Protein AF-A0A818E6H2-F1 (afdb_monomer_lite)

InterPro domains:
  IPR013761 Sterile alpha motif/pointed domain superfamily [G3DSA:1.10.150.50] (25-105)
  IPR013761 Sterile alpha motif/pointed domain superfamily [SSF47769] (31-102)
  IPR050548 Polycomb group and chromatin remodeling factors [PTHR12247] (22-101)

Sequence (108 aa):
MHTNQHIPSSSLEDFRQTIHTVLQYRLKQQVLLVHPKEWTTAQVGKFIRHITNDFIAQDFVKNDIDGEGLLLLLTKDDSFYDMKIVLGPSIKILNKITNIRMLEQVYA

pLDDT: mean 74.11, std 14.11, range [41.03, 94.06]

Secondary structure (DSSP, 8-state):
--------HHHHHHHHHHHHHHHHHHHHHHH-S--GGG--HHHHHHHHHHHS-HHHHHHHHHTT--HHHHHHHTT-TTHHHHTT--HHHHHHHHHHHHHHHHHHHHH-

Organism: NCBI:txid392032

Foldseek 3Di:
DDDDDDDPPVVVVVVVVVVVVVVVVVLVVVLVPPQLLPFFLVNQLVVLCVQDNNVLSVLSSVVRPGSNNLVVCLVDPCNCVVSVNDPVSNVSSNVVNVVSVVSVVVVD

Radius of gyration: 20.31 Å; chains: 1; bounding box: 68×39×35 Å

Structure (mmCIF, N/CA/C/O backbone):
data_AF-A0A818E6H2-F1
#
_entry.id   AF-A0A818E6H2-F1
#
loop_
_atom_site.group_PDB
_atom_site.id
_atom_site.type_symbol
_atom_site.label_atom_id
_atom_site.label_alt_id
_atom_site.label_comp_id
_atom_site.label_asym_id
_atom_site.label_entity_id
_atom_site.label_seq_id
_atom_site.pdbx_PDB_ins_code
_atom_site.Cartn_x
_atom_site.Cartn_y
_atom_site.Cartn_z
_atom_site.occupancy
_atom_site.B_iso_or_equiv
_atom_site.auth_seq_id
_atom_site.auth_comp_id
_atom_site.auth_asym_id
_atom_site.auth_atom_id
_atom_site.pdbx_PDB_model_num
ATOM 1 N N . MET A 1 1 ? 53.750 -24.210 -6.141 1.00 41.03 1 MET A N 1
ATOM 2 C CA . MET A 1 1 ? 53.418 -23.265 -7.229 1.00 41.03 1 MET A CA 1
ATOM 3 C C . MET A 1 1 ? 51.903 -23.224 -7.349 1.00 41.03 1 MET A C 1
ATOM 5 O O . MET A 1 1 ? 51.331 -24.163 -7.880 1.00 41.03 1 MET A O 1
ATOM 9 N N . HIS A 1 2 ? 51.247 -22.220 -6.765 1.00 45.56 2 HIS A N 1
ATOM 10 C CA . HIS A 1 2 ? 49.794 -22.073 -6.871 1.00 45.56 2 HIS A CA 1
ATOM 11 C C . HIS A 1 2 ? 49.483 -21.239 -8.115 1.00 45.56 2 HIS A C 1
ATOM 13 O O . HIS A 1 2 ? 49.836 -20.066 -8.189 1.00 45.56 2 HIS A O 1
ATOM 19 N N . THR A 1 3 ? 48.894 -21.873 -9.124 1.00 46.41 3 THR A N 1
ATOM 20 C CA . THR A 1 3 ? 48.405 -21.222 -10.341 1.00 46.41 3 THR A CA 1
ATOM 21 C C . THR A 1 3 ? 47.218 -20.331 -9.996 1.00 46.41 3 THR A C 1
ATOM 23 O O . THR A 1 3 ? 46.144 -20.833 -9.668 1.00 46.41 3 THR A O 1
ATOM 26 N N . ASN A 1 4 ? 47.411 -19.013 -10.079 1.00 50.41 4 ASN A N 1
ATOM 27 C CA . ASN A 1 4 ? 46.317 -18.048 -10.070 1.00 50.41 4 ASN A CA 1
ATOM 28 C C . ASN A 1 4 ? 45.443 -18.302 -11.301 1.00 50.41 4 ASN A C 1
ATOM 30 O O . ASN A 1 4 ? 45.869 -18.062 -12.431 1.00 50.41 4 ASN A O 1
ATOM 34 N N . GLN A 1 5 ? 44.234 -18.817 -11.086 1.00 56.38 5 GLN A N 1
ATOM 35 C CA . GLN A 1 5 ? 43.232 -18.925 -12.138 1.00 56.38 5 GLN A CA 1
ATOM 36 C C . GLN A 1 5 ? 42.806 -17.510 -12.533 1.00 56.38 5 GLN A C 1
ATOM 38 O O . GLN A 1 5 ? 42.141 -16.804 -11.777 1.00 56.38 5 GLN A O 1
ATOM 43 N N . HIS A 1 6 ? 43.248 -17.075 -13.710 1.00 53.69 6 HIS A N 1
ATOM 44 C CA . HIS A 1 6 ? 42.846 -15.804 -14.286 1.00 53.69 6 HIS A CA 1
ATOM 45 C C . HIS A 1 6 ? 41.409 -15.953 -14.796 1.00 53.69 6 HIS A C 1
ATOM 47 O O . HIS A 1 6 ? 41.170 -16.621 -15.800 1.00 53.69 6 HIS A O 1
ATOM 53 N N . ILE A 1 7 ? 40.446 -15.392 -14.064 1.00 58.56 7 ILE A N 1
ATOM 54 C CA . ILE A 1 7 ? 39.049 -15.338 -14.504 1.00 58.56 7 ILE A CA 1
ATOM 55 C C . ILE A 1 7 ? 38.994 -14.390 -15.714 1.00 58.56 7 ILE A C 1
ATOM 57 O O . ILE A 1 7 ? 39.380 -13.227 -15.567 1.00 58.56 7 ILE A O 1
ATOM 61 N N . PRO A 1 8 ? 38.550 -14.847 -16.899 1.00 59.66 8 PRO A N 1
ATOM 62 C CA . PRO A 1 8 ? 38.462 -13.997 -18.081 1.00 59.66 8 PRO A CA 1
ATOM 63 C C . PRO A 1 8 ? 37.523 -12.816 -17.822 1.00 59.66 8 PRO A C 1
ATOM 65 O O . PRO A 1 8 ? 36.422 -13.002 -17.304 1.00 59.66 8 PRO A O 1
ATOM 68 N N . SER A 1 9 ? 37.933 -11.604 -18.198 1.00 60.19 9 SER A N 1
ATOM 69 C CA . SER A 1 9 ? 37.144 -10.375 -18.005 1.00 60.19 9 SER A CA 1
ATOM 70 C C . SER A 1 9 ? 35.746 -10.447 -18.633 1.00 60.19 9 SER A C 1
ATOM 72 O O . SER A 1 9 ? 34.807 -9.882 -18.078 1.00 60.19 9 SER A O 1
ATOM 74 N N . SER A 1 10 ? 35.579 -11.210 -19.719 1.00 62.94 10 SER A N 1
ATOM 75 C CA . SER A 1 10 ? 34.277 -11.486 -20.340 1.00 62.94 10 SER A CA 1
ATOM 76 C C . SER A 1 10 ? 33.305 -12.194 -19.394 1.00 62.94 10 SER A C 1
ATOM 78 O O . SER A 1 10 ? 32.145 -11.816 -19.318 1.00 62.94 10 SER A O 1
ATOM 80 N N . SER A 1 11 ? 33.785 -13.138 -18.577 1.00 73.62 11 SER A N 1
ATOM 81 C CA . SER A 1 11 ? 32.954 -13.856 -17.603 1.00 73.62 11 SER A CA 1
ATOM 82 C C . SER A 1 11 ? 32.447 -12.953 -16.474 1.00 73.62 11 SER A C 1
ATOM 84 O O . SER A 1 11 ? 31.396 -13.230 -15.896 1.00 73.62 11 SER A O 1
ATOM 86 N N . LEU A 1 12 ? 33.193 -11.899 -16.132 1.00 73.62 12 LEU A N 1
ATOM 87 C CA . LEU A 1 12 ? 32.784 -10.912 -15.130 1.00 73.62 12 LEU A CA 1
ATOM 88 C C . LEU A 1 12 ? 31.761 -9.926 -15.699 1.00 73.62 12 LEU A C 1
ATOM 90 O O . LEU A 1 12 ? 30.800 -9.591 -15.007 1.00 73.62 12 LEU A O 1
ATOM 94 N N . GLU A 1 13 ? 31.932 -9.497 -16.948 1.00 80.88 13 GLU A N 1
ATOM 95 C CA . GLU A 1 13 ? 30.965 -8.632 -17.631 1.00 80.88 13 GLU A CA 1
ATOM 96 C C . GLU A 1 13 ? 29.650 -9.366 -17.931 1.00 80.88 13 GLU A C 1
ATOM 98 O O . GLU A 1 13 ? 28.579 -8.828 -17.660 1.00 80.88 13 GLU A O 1
ATOM 103 N N . ASP A 1 14 ? 29.702 -10.635 -18.338 1.00 79.62 14 ASP A N 1
ATOM 104 C CA . ASP A 1 14 ? 28.508 -11.467 -18.535 1.00 79.62 14 ASP A CA 1
ATOM 105 C C . ASP A 1 14 ? 27.738 -11.679 -17.223 1.00 79.62 14 ASP A C 1
ATOM 107 O O . ASP A 1 14 ? 26.502 -11.616 -17.179 1.00 79.62 14 ASP A O 1
ATOM 111 N N . PHE A 1 15 ? 28.460 -11.875 -16.115 1.00 80.69 15 PHE A N 1
ATOM 112 C CA . PHE A 1 15 ? 27.857 -11.972 -14.789 1.00 80.69 15 PHE A CA 1
ATOM 113 C C . PHE A 1 15 ? 27.203 -10.649 -14.371 1.00 80.69 15 PHE A C 1
ATOM 115 O O . PHE A 1 15 ? 26.056 -10.646 -13.919 1.00 80.69 15 PHE A O 1
ATOM 122 N N . ARG A 1 16 ? 27.881 -9.512 -14.575 1.00 78.56 16 ARG A N 1
ATOM 123 C CA . ARG A 1 16 ? 27.322 -8.173 -14.319 1.00 78.56 16 ARG A CA 1
ATOM 124 C C . ARG A 1 16 ? 26.068 -7.924 -15.144 1.00 78.56 16 ARG A C 1
ATOM 126 O O . ARG A 1 16 ? 25.060 -7.492 -14.588 1.00 78.56 16 ARG A O 1
ATOM 133 N N . GLN A 1 17 ? 26.099 -8.259 -16.430 1.00 78.88 17 GLN A N 1
ATOM 134 C CA . GLN A 1 17 ? 24.967 -8.097 -17.332 1.00 78.88 17 GLN A CA 1
ATOM 135 C C . GLN A 1 17 ? 23.790 -8.992 -16.931 1.00 78.88 17 GLN A C 1
ATOM 137 O O . GLN A 1 17 ? 22.634 -8.564 -16.985 1.00 78.88 17 GLN A O 1
ATOM 142 N N . THR A 1 18 ? 24.064 -10.209 -16.464 1.00 80.25 18 THR A N 1
ATOM 143 C CA . THR A 1 18 ? 23.043 -11.130 -15.950 1.00 80.25 18 THR A CA 1
ATOM 144 C C . THR A 1 18 ? 22.409 -10.598 -14.669 1.00 80.25 18 THR A C 1
ATOM 146 O O . THR A 1 18 ? 21.183 -10.542 -14.571 1.00 80.25 18 THR A O 1
ATOM 149 N N . ILE A 1 19 ? 23.212 -10.143 -13.702 1.00 81.56 19 ILE A N 1
ATOM 150 C CA . ILE A 1 19 ? 22.707 -9.535 -12.463 1.00 81.56 19 ILE A CA 1
ATOM 151 C C . ILE A 1 19 ? 21.897 -8.280 -12.777 1.00 81.56 19 ILE A C 1
ATOM 153 O O . ILE A 1 19 ? 20.789 -8.137 -12.264 1.00 81.56 19 ILE A O 1
ATOM 157 N N . HIS A 1 20 ? 22.392 -7.419 -13.668 1.00 75.06 20 HIS A N 1
ATOM 158 C CA . HIS A 1 20 ? 21.654 -6.253 -14.133 1.00 75.06 20 HIS A CA 1
ATOM 159 C C . HIS A 1 20 ? 20.308 -6.678 -14.727 1.00 75.06 20 HIS A C 1
ATOM 161 O O . HIS A 1 20 ? 19.273 -6.215 -14.275 1.0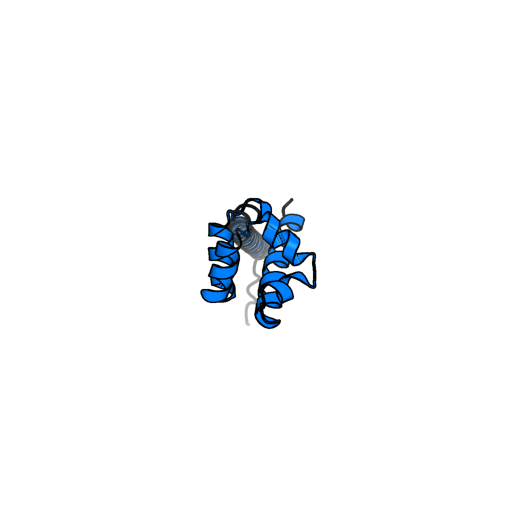0 75.06 20 HIS A O 1
ATOM 167 N N . THR A 1 21 ? 20.286 -7.644 -15.644 1.00 74.31 21 THR A N 1
ATOM 168 C CA . THR A 1 21 ? 19.054 -8.120 -16.293 1.00 74.31 21 THR A CA 1
ATOM 169 C C . THR A 1 21 ? 18.060 -8.731 -15.303 1.00 74.31 21 THR A C 1
ATOM 171 O O . THR A 1 21 ? 16.865 -8.457 -15.384 1.00 74.31 21 THR A O 1
ATOM 174 N N . VAL A 1 22 ? 18.522 -9.518 -14.328 1.00 76.12 22 VAL A N 1
ATOM 175 C CA . VAL A 1 22 ? 17.655 -10.113 -13.297 1.00 76.12 22 VAL A CA 1
ATOM 176 C C . VAL A 1 22 ? 17.103 -9.046 -12.355 1.00 76.12 22 VAL A C 1
ATOM 178 O O . VAL A 1 22 ? 15.925 -9.102 -12.001 1.00 76.12 22 VAL A O 1
ATOM 181 N N . LEU A 1 23 ? 17.917 -8.064 -11.961 1.00 71.06 23 LEU A N 1
ATOM 182 C CA . LEU A 1 23 ? 17.467 -6.934 -11.150 1.00 71.06 23 LEU A CA 1
ATOM 183 C C . LEU A 1 23 ? 16.462 -6.082 -11.924 1.00 71.06 23 LEU A C 1
ATOM 185 O O . LEU A 1 23 ? 15.391 -5.805 -11.399 1.00 71.06 23 LEU A O 1
ATOM 189 N N . GLN A 1 24 ? 16.744 -5.772 -13.187 1.00 67.19 24 GLN A N 1
ATOM 190 C CA . GLN A 1 24 ? 15.835 -5.082 -14.100 1.00 67.19 24 GLN A CA 1
ATOM 191 C C . GLN A 1 24 ? 14.511 -5.827 -14.258 1.00 67.19 24 GLN A C 1
ATOM 193 O O . GLN A 1 24 ? 13.449 -5.225 -14.167 1.00 67.19 24 GLN A O 1
ATOM 198 N N . TYR A 1 25 ? 14.547 -7.147 -14.439 1.00 67.88 25 TYR A N 1
ATOM 199 C CA . TYR A 1 25 ? 13.342 -7.962 -14.559 1.00 67.88 25 TYR A CA 1
ATOM 200 C C . TYR A 1 25 ? 12.549 -8.000 -13.252 1.00 67.88 25 TYR A C 1
ATOM 202 O O . TYR A 1 25 ? 11.338 -7.827 -13.274 1.00 67.88 25 TYR A O 1
ATOM 210 N N . ARG A 1 26 ? 13.203 -8.172 -12.098 1.00 63.81 26 ARG A N 1
ATOM 211 C CA . ARG A 1 26 ? 12.525 -8.151 -10.790 1.00 63.81 26 ARG A CA 1
ATOM 212 C C . ARG A 1 26 ? 11.938 -6.784 -10.466 1.00 63.81 26 ARG A C 1
ATOM 214 O O . ARG A 1 26 ? 10.833 -6.721 -9.941 1.00 63.81 26 ARG A O 1
ATOM 221 N N . LEU A 1 27 ? 12.653 -5.714 -10.791 1.00 57.53 27 LEU A N 1
ATOM 222 C CA . LEU A 1 27 ? 12.174 -4.348 -10.627 1.00 57.53 27 LEU A CA 1
ATOM 223 C C . LEU A 1 27 ? 11.024 -4.068 -11.588 1.00 57.53 27 LEU A C 1
ATOM 225 O O . LEU A 1 27 ? 9.993 -3.602 -11.135 1.00 57.53 27 LEU A O 1
ATOM 229 N N . LYS A 1 28 ? 11.106 -4.487 -12.856 1.00 55.09 28 LYS A N 1
ATOM 230 C CA . LYS A 1 28 ? 9.968 -4.457 -13.785 1.00 55.09 28 LYS A CA 1
ATOM 231 C C . LYS A 1 28 ? 8.789 -5.284 -13.295 1.00 55.09 28 LYS A C 1
ATOM 233 O O . LYS A 1 28 ? 7.675 -4.827 -13.429 1.00 55.09 28 LYS A O 1
ATOM 238 N N . GLN A 1 29 ? 8.985 -6.449 -12.687 1.00 57.12 29 GLN A N 1
ATOM 239 C CA . GLN A 1 29 ? 7.890 -7.229 -12.090 1.00 57.12 29 GLN A CA 1
ATOM 240 C C . GLN A 1 29 ? 7.274 -6.528 -10.865 1.00 57.12 29 GLN A C 1
ATOM 242 O O . GLN A 1 29 ? 6.090 -6.695 -10.595 1.00 57.12 29 GLN A O 1
ATOM 247 N N . GLN A 1 30 ? 8.048 -5.712 -10.143 1.00 54.44 30 GLN A N 1
ATOM 248 C CA . GLN A 1 30 ? 7.532 -4.839 -9.083 1.00 54.44 30 GLN A CA 1
ATOM 249 C C . GLN A 1 30 ? 6.882 -3.555 -9.626 1.00 54.44 30 GLN A C 1
ATOM 251 O O . GLN A 1 30 ? 5.960 -3.058 -8.997 1.00 54.44 30 GLN A O 1
ATOM 256 N N . VAL A 1 31 ? 7.320 -3.042 -10.779 1.00 46.50 31 VAL A N 1
ATOM 257 C CA . VAL A 1 31 ? 6.789 -1.845 -11.467 1.00 46.50 31 VAL A CA 1
ATOM 258 C C . VAL A 1 31 ? 5.602 -2.187 -12.386 1.00 46.50 31 VAL A C 1
ATOM 260 O O . VAL A 1 31 ? 4.771 -1.338 -12.663 1.00 46.50 31 VAL A O 1
ATOM 263 N N . LEU A 1 32 ? 5.457 -3.449 -12.807 1.00 48.03 32 LEU A N 1
ATOM 264 C CA . LEU A 1 32 ? 4.270 -3.995 -13.485 1.00 48.03 32 LEU A CA 1
ATOM 265 C C . LEU A 1 32 ? 3.095 -4.203 -12.514 1.00 48.03 32 LEU A C 1
ATOM 267 O O . LEU A 1 32 ? 2.004 -4.590 -12.934 1.00 48.03 32 LEU A O 1
ATOM 271 N N . LEU A 1 33 ? 3.282 -3.905 -11.222 1.00 57.44 33 LEU A N 1
ATOM 272 C CA . LEU A 1 33 ? 2.178 -3.432 -10.400 1.00 57.44 33 LEU A CA 1
ATOM 273 C C . LEU A 1 33 ? 1.768 -2.082 -10.984 1.00 57.44 33 LEU A C 1
ATOM 275 O O . LEU A 1 33 ? 2.454 -1.096 -10.752 1.00 57.44 33 LEU A O 1
ATOM 279 N N . VAL A 1 34 ? 0.684 -2.091 -11.765 1.00 64.25 34 VAL A N 1
ATOM 280 C CA . VAL A 1 34 ? -0.097 -0.926 -12.212 1.00 64.25 34 VAL A CA 1
ATOM 281 C C . VAL A 1 34 ? 0.185 0.285 -11.312 1.00 64.25 34 VAL A C 1
ATOM 283 O O . VAL A 1 34 ? 0.065 0.147 -10.094 1.00 64.25 34 VAL A O 1
ATOM 286 N N . HIS A 1 35 ? 0.599 1.421 -11.884 1.00 74.38 35 HIS A N 1
ATOM 287 C CA . HIS A 1 35 ? 1.016 2.614 -11.135 1.00 74.38 35 HIS A CA 1
ATOM 288 C C . HIS A 1 35 ? 0.037 2.899 -9.978 1.00 74.38 35 HIS A C 1
ATOM 290 O O . HIS A 1 35 ? -1.173 2.834 -10.212 1.00 74.38 35 HIS A O 1
ATOM 296 N N . PRO A 1 36 ? 0.487 3.241 -8.749 1.00 82.38 36 PRO A N 1
ATOM 297 C CA . PRO A 1 36 ? -0.408 3.365 -7.601 1.00 82.38 36 PRO A CA 1
ATOM 298 C C . PRO A 1 36 ? -1.617 4.263 -7.835 1.00 82.38 36 PRO A C 1
ATOM 300 O O . PRO A 1 36 ? -2.674 3.954 -7.321 1.00 82.38 36 PRO A O 1
ATOM 303 N N . LYS A 1 37 ? -1.496 5.312 -8.660 1.00 84.31 37 LYS A N 1
ATOM 304 C CA . LYS A 1 37 ? -2.612 6.183 -9.092 1.00 84.31 37 LYS A CA 1
ATOM 305 C C . LYS A 1 37 ? -3.796 5.437 -9.726 1.00 84.31 37 LYS A C 1
ATOM 307 O O . LYS A 1 37 ? -4.919 5.898 -9.617 1.00 84.31 37 LYS A O 1
ATOM 312 N N . GLU A 1 38 ? -3.555 4.311 -10.384 1.00 86.75 38 GLU A N 1
ATOM 313 C CA . GLU A 1 38 ? -4.588 3.499 -11.037 1.00 86.75 38 GLU A CA 1
ATOM 314 C C . GLU A 1 38 ? -5.123 2.386 -10.118 1.00 86.75 38 GLU A C 1
ATOM 316 O O . GLU A 1 38 ? -5.936 1.560 -10.539 1.00 86.75 38 GLU A O 1
ATOM 321 N N . TRP A 1 39 ? -4.665 2.311 -8.863 1.00 91.00 39 TRP A N 1
ATOM 322 C CA . TRP A 1 39 ? -5.183 1.326 -7.923 1.00 91.00 39 TRP A CA 1
ATOM 323 C C . TRP A 1 39 ? -6.624 1.633 -7.542 1.00 91.00 39 TRP A C 1
ATOM 325 O O . TRP A 1 39 ? -6.957 2.715 -7.075 1.00 91.00 39 TRP A O 1
ATOM 335 N N . THR A 1 40 ? -7.460 0.611 -7.638 1.00 92.81 40 THR A N 1
ATOM 336 C CA . THR A 1 40 ? -8.777 0.584 -7.005 1.00 92.81 40 THR A CA 1
ATOM 337 C C . THR A 1 40 ? -8.655 0.549 -5.481 1.00 92.81 40 THR A C 1
ATOM 339 O O . THR A 1 40 ? -7.659 0.069 -4.926 1.00 92.81 40 THR A O 1
ATOM 342 N N . THR A 1 41 ? -9.729 0.926 -4.789 1.00 94.06 41 THR A N 1
ATOM 343 C CA . THR A 1 41 ? -9.886 0.794 -3.332 1.00 94.06 41 THR A CA 1
ATOM 344 C C . THR A 1 41 ? -9.531 -0.614 -2.822 1.00 94.06 41 THR A C 1
ATOM 346 O O . THR A 1 41 ? -8.872 -0.782 -1.794 1.00 94.06 41 THR A O 1
ATOM 349 N N . ALA A 1 42 ? -9.882 -1.665 -3.574 1.00 91.75 42 ALA A N 1
ATOM 350 C CA . ALA A 1 42 ? -9.544 -3.047 -3.223 1.00 91.75 42 ALA A CA 1
ATOM 351 C C . ALA A 1 42 ? -8.032 -3.338 -3.311 1.00 91.75 42 ALA A C 1
ATOM 353 O O . ALA A 1 42 ? -7.478 -4.045 -2.461 1.00 91.75 42 ALA A O 1
ATOM 354 N N . GLN A 1 43 ? -7.352 -2.792 -4.324 1.00 90.75 43 GLN A N 1
ATOM 355 C CA . GLN A 1 43 ? -5.901 -2.919 -4.484 1.00 90.75 43 GLN A CA 1
ATOM 356 C C . GLN A 1 43 ? -5.153 -2.146 -3.393 1.00 90.75 43 GLN A C 1
ATOM 358 O O . GLN A 1 43 ? -4.226 -2.705 -2.802 1.00 90.75 43 GLN A O 1
ATOM 363 N N . VAL A 1 44 ? -5.608 -0.936 -3.048 1.00 91.38 44 VAL A N 1
ATOM 364 C CA . VAL A 1 44 ? -5.088 -0.170 -1.902 1.00 91.38 44 VAL A CA 1
ATOM 365 C C . VAL A 1 44 ? -5.260 -0.952 -0.605 1.00 91.38 44 VAL A C 1
ATOM 367 O O . VAL A 1 44 ? -4.286 -1.161 0.116 1.00 91.38 44 VAL A O 1
ATOM 370 N N . GLY A 1 45 ? -6.454 -1.478 -0.326 1.00 91.69 45 GLY A N 1
ATOM 371 C CA . GLY A 1 45 ? -6.700 -2.286 0.870 1.00 91.69 45 GLY A CA 1
ATOM 372 C C . GLY A 1 45 ? -5.768 -3.499 0.966 1.00 91.69 45 GLY A C 1
ATOM 373 O O . GLY A 1 45 ? -5.200 -3.774 2.025 1.00 91.69 45 GLY A O 1
ATOM 374 N N . LYS A 1 46 ? -5.540 -4.208 -0.147 1.00 90.75 46 LYS A N 1
ATOM 375 C CA . LYS A 1 46 ? -4.592 -5.334 -0.200 1.00 90.75 46 LYS A CA 1
ATOM 376 C C . LYS A 1 46 ? -3.151 -4.886 0.064 1.00 90.75 46 LYS A C 1
ATOM 378 O O . LYS A 1 46 ? -2.431 -5.563 0.799 1.00 90.75 46 LYS A O 1
ATOM 383 N N . PHE A 1 47 ? -2.739 -3.755 -0.504 1.00 88.94 47 PHE A N 1
ATOM 384 C CA . PHE A 1 47 ? -1.417 -3.170 -0.295 1.00 88.94 47 PHE A CA 1
ATOM 385 C C . PHE A 1 47 ? -1.193 -2.771 1.170 1.00 88.94 47 PHE A C 1
ATOM 387 O O . PHE A 1 47 ? -0.221 -3.207 1.788 1.00 88.94 47 PHE A O 1
ATOM 394 N N . ILE A 1 48 ? -2.122 -2.017 1.761 1.00 89.00 48 ILE A N 1
ATOM 395 C CA . ILE A 1 48 ? -2.041 -1.559 3.154 1.00 89.00 48 ILE A CA 1
ATOM 396 C C . ILE A 1 48 ? -2.019 -2.742 4.119 1.00 89.00 48 ILE A C 1
ATOM 398 O O . ILE A 1 48 ? -1.210 -2.760 5.051 1.00 89.00 48 ILE A O 1
ATOM 402 N N . ARG A 1 49 ? -2.834 -3.770 3.863 1.00 90.06 49 ARG A N 1
ATOM 403 C CA . ARG A 1 49 ? -2.858 -5.006 4.653 1.00 90.06 49 ARG A CA 1
ATOM 404 C C . ARG A 1 49 ? -1.502 -5.699 4.691 1.00 90.06 49 ARG A C 1
ATOM 406 O O . ARG A 1 49 ? -1.080 -6.157 5.745 1.00 90.06 49 ARG A O 1
ATOM 413 N N . HIS A 1 50 ? -0.811 -5.755 3.553 1.00 85.88 50 HIS A N 1
ATOM 414 C CA . HIS A 1 50 ? 0.498 -6.398 3.443 1.00 85.88 50 HIS A CA 1
ATOM 415 C C . HIS A 1 50 ? 1.594 -5.674 4.246 1.00 85.88 50 HIS A C 1
ATOM 417 O O . HIS A 1 50 ? 2.589 -6.284 4.627 1.00 85.88 50 HIS A O 1
ATOM 423 N N . ILE A 1 51 ? 1.425 -4.375 4.499 1.00 83.75 51 ILE A N 1
ATOM 424 C CA . ILE A 1 51 ? 2.422 -3.525 5.171 1.00 83.75 51 ILE A CA 1
ATOM 425 C C . ILE A 1 51 ? 2.089 -3.323 6.653 1.00 83.75 51 ILE A C 1
ATOM 427 O O . ILE A 1 51 ? 2.982 -3.098 7.476 1.00 83.75 51 ILE A O 1
ATOM 431 N N . THR A 1 52 ? 0.801 -3.375 6.986 1.00 86.31 52 THR A N 1
ATOM 432 C CA . THR A 1 52 ? 0.268 -3.043 8.305 1.00 86.31 52 THR A CA 1
ATOM 433 C C . THR A 1 52 ? -0.529 -4.216 8.888 1.00 86.31 52 THR A C 1
ATOM 435 O O . THR A 1 52 ? 0.071 -5.222 9.260 1.00 86.31 52 THR A O 1
ATOM 438 N N . ASN A 1 53 ? -1.850 -4.090 9.021 1.00 88.19 53 ASN A N 1
ATOM 439 C CA . ASN A 1 53 ? -2.766 -5.110 9.515 1.00 88.19 53 ASN A CA 1
ATOM 440 C C . ASN A 1 53 ? -4.160 -4.960 8.874 1.00 88.19 53 ASN A C 1
ATOM 442 O O . ASN A 1 53 ? -4.440 -3.987 8.170 1.00 88.19 53 A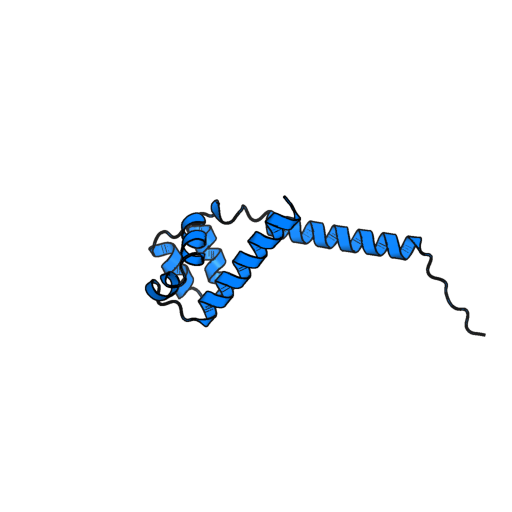SN A O 1
ATOM 446 N N . ASP A 1 54 ? -5.037 -5.932 9.133 1.00 91.06 54 ASP A N 1
ATOM 447 C CA . ASP A 1 54 ? -6.391 -5.981 8.572 1.00 91.06 54 ASP A CA 1
ATOM 448 C C . ASP A 1 54 ? -7.280 -4.806 9.001 1.00 91.06 54 ASP A C 1
ATOM 450 O O . ASP A 1 54 ? -8.097 -4.355 8.202 1.00 91.06 54 ASP A O 1
ATOM 454 N N . PHE A 1 55 ? -7.126 -4.300 10.229 1.00 88.81 55 PHE A N 1
ATOM 455 C CA . PHE A 1 55 ? -7.948 -3.202 10.744 1.00 88.81 55 PHE A CA 1
ATOM 456 C C . PHE A 1 55 ? -7.666 -1.904 9.989 1.00 88.81 55 PHE A C 1
ATOM 458 O O . PHE A 1 55 ? -8.583 -1.313 9.429 1.00 88.81 55 PHE A O 1
ATOM 465 N N . ILE A 1 56 ? -6.387 -1.535 9.873 1.00 86.88 56 ILE A N 1
ATOM 466 C CA . ILE A 1 56 ? -5.970 -0.347 9.120 1.00 86.88 56 ILE A CA 1
ATOM 467 C C . ILE A 1 56 ? -6.376 -0.502 7.651 1.00 86.88 56 ILE A C 1
ATOM 469 O O . ILE A 1 56 ? -6.943 0.412 7.067 1.00 86.88 56 ILE A O 1
ATOM 473 N N . ALA A 1 57 ? -6.167 -1.676 7.050 1.00 90.19 57 ALA A N 1
ATOM 474 C CA . ALA A 1 57 ? -6.568 -1.922 5.666 1.00 90.19 57 ALA A CA 1
ATOM 475 C C . ALA A 1 57 ? -8.077 -1.756 5.427 1.00 90.19 57 ALA A C 1
ATOM 477 O O . ALA A 1 57 ? -8.478 -1.234 4.388 1.00 90.19 57 ALA A 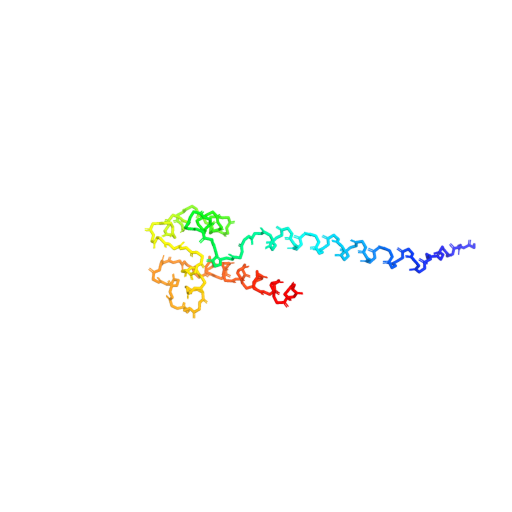O 1
ATOM 478 N N . GLN A 1 58 ? -8.916 -2.192 6.370 1.00 92.31 58 GLN A N 1
ATOM 479 C CA . GLN A 1 58 ? -10.361 -1.993 6.278 1.00 92.31 58 GLN A CA 1
ATOM 480 C C . GLN A 1 58 ? -10.747 -0.520 6.348 1.00 92.31 58 GLN A C 1
ATOM 482 O O . GLN A 1 58 ? -11.700 -0.140 5.676 1.00 92.31 58 GLN A O 1
ATOM 487 N N . ASP A 1 59 ? -10.031 0.304 7.109 1.00 90.56 59 ASP A N 1
ATOM 488 C CA . ASP A 1 59 ? -10.332 1.732 7.193 1.00 90.56 59 ASP A CA 1
ATOM 489 C C . ASP A 1 59 ? -10.071 2.438 5.857 1.00 90.56 59 ASP A C 1
ATOM 491 O O . ASP A 1 59 ? -10.894 3.245 5.434 1.00 90.56 59 ASP A O 1
ATOM 495 N N . PHE A 1 60 ? -9.017 2.069 5.122 1.00 90.12 60 PHE A N 1
ATOM 496 C CA . PHE A 1 60 ? -8.811 2.561 3.750 1.00 90.12 60 PHE A CA 1
ATOM 497 C C . PHE A 1 60 ? -9.950 2.143 2.815 1.00 90.12 60 PHE A C 1
ATOM 499 O O . PHE A 1 60 ? -10.442 2.960 2.044 1.00 90.12 60 PHE A O 1
ATOM 506 N N . VAL A 1 61 ? -10.416 0.894 2.915 1.00 92.69 61 VAL A N 1
ATOM 507 C CA . VAL A 1 61 ? -11.515 0.404 2.069 1.00 92.69 61 VAL A CA 1
ATOM 508 C C . VAL A 1 61 ? -12.845 1.078 2.414 1.00 92.69 61 VAL A C 1
ATOM 510 O O . VAL A 1 61 ? -13.594 1.449 1.518 1.00 92.69 61 VAL A O 1
ATOM 513 N N . LYS A 1 62 ? -13.149 1.257 3.704 1.00 93.12 62 LYS A N 1
ATOM 514 C CA . LYS A 1 62 ? -14.397 1.882 4.174 1.00 93.12 62 LYS A CA 1
ATOM 515 C C . LYS A 1 62 ? -14.495 3.359 3.810 1.00 93.12 62 LYS A C 1
ATOM 517 O O . LYS A 1 62 ? -15.599 3.837 3.584 1.00 93.12 62 LYS A O 1
ATOM 522 N N . ASN A 1 63 ? -13.365 4.061 3.782 1.00 90.06 63 ASN A N 1
ATOM 523 C CA . ASN A 1 63 ? -13.301 5.474 3.410 1.00 90.06 63 ASN A CA 1
ATOM 524 C C . ASN A 1 63 ? -13.118 5.682 1.896 1.00 90.06 63 ASN A C 1
ATOM 526 O O . ASN A 1 63 ? -12.830 6.798 1.481 1.00 90.06 63 ASN A O 1
ATOM 530 N N . ASP A 1 64 ? -13.266 4.620 1.096 1.00 92.38 64 ASP A N 1
ATOM 531 C CA . ASP A 1 64 ? -13.117 4.634 -0.362 1.00 92.38 64 ASP A CA 1
ATOM 532 C C . ASP A 1 64 ? -11.795 5.255 -0.840 1.00 92.38 64 ASP A C 1
ATOM 534 O O . ASP A 1 64 ? -11.737 6.042 -1.781 1.00 92.38 64 ASP A O 1
ATOM 538 N N . ILE A 1 65 ? -10.706 4.920 -0.139 1.00 91.50 65 ILE A N 1
ATOM 539 C CA . ILE A 1 65 ? -9.375 5.405 -0.487 1.00 91.50 65 ILE A CA 1
ATOM 540 C C . ILE A 1 65 ? -8.814 4.547 -1.617 1.00 91.50 65 ILE A C 1
ATOM 542 O O . ILE A 1 65 ? -8.343 3.424 -1.403 1.00 91.50 65 ILE A O 1
ATOM 546 N N . ASP A 1 66 ? -8.846 5.110 -2.816 1.00 92.38 66 ASP A N 1
ATOM 547 C CA . ASP A 1 66 ? -8.203 4.577 -4.005 1.00 92.38 66 ASP A CA 1
ATOM 548 C C . ASP A 1 66 ? -6.735 5.029 -4.116 1.00 92.38 66 ASP A C 1
ATOM 550 O O . ASP A 1 66 ? -6.137 5.614 -3.205 1.00 92.38 66 ASP A O 1
ATOM 554 N N . GLY A 1 67 ? -6.113 4.672 -5.231 1.00 89.19 67 GLY A N 1
ATOM 555 C CA . GLY A 1 67 ? -4.726 4.958 -5.533 1.00 89.19 67 GLY A CA 1
ATOM 556 C C . GLY A 1 67 ? -4.348 6.433 -5.493 1.00 89.19 67 GLY A C 1
ATOM 557 O O . GLY A 1 67 ? -3.305 6.805 -4.949 1.00 89.19 67 GLY A O 1
ATOM 558 N N . GLU A 1 68 ? -5.198 7.288 -6.054 1.00 88.38 68 GLU A N 1
ATOM 559 C CA . GLU A 1 68 ? -4.992 8.732 -6.072 1.00 88.38 68 GLU A CA 1
ATOM 560 C C . GLU A 1 68 ? -5.204 9.329 -4.676 1.00 88.38 68 GLU A C 1
ATOM 562 O O . GLU A 1 68 ? -4.360 10.096 -4.203 1.00 88.38 68 GLU A O 1
ATOM 567 N N . GLY A 1 69 ? -6.245 8.889 -3.964 1.00 87.62 69 GLY A N 1
ATOM 568 C CA . GLY A 1 69 ? -6.489 9.239 -2.567 1.00 87.62 69 GLY A CA 1
ATOM 569 C C . GLY A 1 69 ? -5.310 8.881 -1.662 1.00 87.62 69 GLY A C 1
ATOM 570 O O . GLY A 1 69 ? -4.842 9.720 -0.892 1.00 87.62 69 GLY A O 1
ATOM 571 N N . LEU A 1 70 ? -4.748 7.678 -1.806 1.00 87.06 70 LEU A N 1
ATOM 572 C CA . LEU A 1 70 ? -3.560 7.248 -1.065 1.00 87.06 70 LEU A CA 1
ATOM 573 C C . LEU A 1 70 ? -2.356 8.161 -1.338 1.00 87.06 70 LEU A C 1
ATOM 575 O O . LEU A 1 70 ? -1.654 8.557 -0.406 1.00 87.06 70 LEU A O 1
ATOM 579 N N . LEU A 1 71 ? -2.102 8.510 -2.602 1.00 83.62 71 LEU A N 1
ATOM 580 C CA . LEU A 1 71 ? -0.993 9.395 -2.967 1.00 83.62 71 LEU A CA 1
ATOM 581 C C . LEU A 1 71 ? -1.179 10.810 -2.409 1.00 83.62 71 LEU A C 1
ATOM 583 O O . LEU A 1 71 ? -0.186 11.425 -2.020 1.00 83.62 71 LEU A O 1
ATOM 587 N N . LEU A 1 72 ? -2.417 11.305 -2.340 1.00 81.38 72 LEU A N 1
ATOM 588 C CA . LEU A 1 72 ? -2.751 12.599 -1.744 1.00 81.38 72 LEU A CA 1
ATOM 589 C C . LEU A 1 72 ? -2.572 12.596 -0.222 1.00 81.38 72 LEU A C 1
ATOM 591 O O . LEU A 1 72 ? -1.994 13.545 0.311 1.00 81.38 72 LEU A O 1
ATOM 595 N N . LEU A 1 73 ? -2.984 11.529 0.472 1.00 76.81 73 LEU A N 1
ATOM 596 C CA . LEU A 1 73 ? -2.739 11.369 1.913 1.00 76.81 73 LEU A CA 1
ATOM 597 C C . LEU A 1 73 ? -1.236 11.4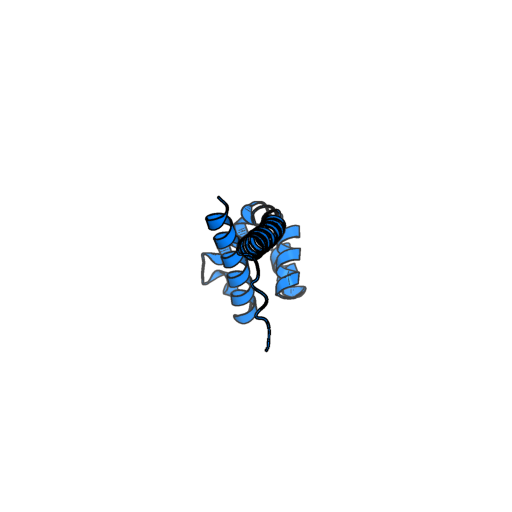57 2.224 1.00 76.81 73 LEU A C 1
ATOM 599 O O . LEU A 1 73 ? -0.803 12.127 3.153 1.00 76.81 73 LEU A O 1
ATOM 603 N N . LEU A 1 74 ? -0.402 10.877 1.365 1.00 74.31 74 LEU A N 1
ATOM 604 C CA . LEU A 1 74 ? 1.055 10.902 1.519 1.00 74.31 74 LEU A CA 1
ATOM 605 C C . LEU A 1 74 ? 1.702 12.270 1.295 1.00 74.31 74 LEU A C 1
ATOM 607 O O . LEU A 1 74 ? 2.854 12.453 1.670 1.00 74.31 74 LEU A O 1
ATOM 611 N N . THR A 1 75 ? 0.992 13.219 0.683 1.00 69.25 75 THR A N 1
ATOM 612 C CA . THR A 1 75 ? 1.472 14.604 0.516 1.00 69.25 75 THR A CA 1
ATOM 613 C C . THR A 1 75 ? 1.055 15.530 1.653 1.00 69.25 75 THR A C 1
ATOM 615 O O . THR A 1 75 ? 1.582 16.634 1.758 1.00 69.25 75 THR A O 1
ATOM 618 N N . LYS A 1 76 ? 0.105 15.102 2.490 1.00 65.19 76 LYS A N 1
ATOM 619 C CA . LYS A 1 76 ? -0.419 15.884 3.608 1.00 65.19 76 LYS A CA 1
ATOM 620 C C . LYS A 1 76 ? -0.000 15.214 4.909 1.00 65.19 76 LYS A C 1
ATOM 622 O O . LYS A 1 76 ? -0.632 14.238 5.314 1.00 65.19 76 LYS A O 1
ATOM 627 N N . ASP A 1 77 ? 1.028 15.762 5.555 1.00 59.75 77 ASP A N 1
ATOM 628 C CA . ASP A 1 77 ? 1.613 15.238 6.801 1.00 59.75 77 ASP A CA 1
ATOM 629 C C . ASP A 1 77 ? 0.561 14.933 7.888 1.00 59.75 77 ASP A C 1
ATOM 631 O O . ASP A 1 77 ? 0.685 13.949 8.619 1.00 59.75 77 ASP A O 1
ATOM 635 N N . ASP A 1 78 ? -0.528 15.706 7.933 1.00 59.44 78 ASP A N 1
ATOM 636 C CA . ASP A 1 78 ? -1.565 15.593 8.966 1.00 59.44 78 ASP A CA 1
ATOM 637 C C . ASP A 1 78 ? -2.634 14.520 8.678 1.00 59.44 78 ASP A C 1
ATOM 639 O O . ASP A 1 78 ? -3.348 14.073 9.572 1.00 59.44 78 ASP A O 1
ATOM 643 N N . SER A 1 79 ? -2.741 14.041 7.439 1.00 58.84 79 SER A N 1
ATOM 644 C CA . SER A 1 79 ? -3.886 13.222 7.014 1.00 58.84 79 SER A CA 1
ATOM 645 C C . SER A 1 79 ? -3.874 11.779 7.548 1.00 58.84 79 SER A C 1
ATOM 647 O O . SER A 1 79 ? -4.924 11.153 7.697 1.00 58.84 79 SER A O 1
ATOM 649 N N . PHE A 1 80 ? -2.702 11.257 7.930 1.00 62.69 80 PHE A N 1
ATOM 650 C CA . PHE A 1 80 ? -2.600 9.973 8.638 1.00 62.69 80 PHE A CA 1
ATOM 651 C C . PHE A 1 80 ? -3.105 10.055 10.083 1.00 62.69 80 PHE A C 1
ATOM 653 O O . PHE A 1 80 ? -3.557 9.043 10.630 1.00 62.69 80 PHE A O 1
ATOM 660 N N . TYR A 1 81 ? -3.057 11.244 10.693 1.00 56.97 81 TYR A N 1
ATOM 661 C CA . TYR A 1 81 ? -3.563 11.466 12.046 1.00 56.97 81 TYR A CA 1
ATOM 662 C C . TYR A 1 81 ? -5.095 11.437 12.079 1.00 56.97 81 TYR A C 1
ATOM 664 O O . TYR A 1 81 ? -5.662 10.855 13.007 1.00 56.97 81 TYR A O 1
ATOM 672 N N . ASP A 1 82 ? -5.761 11.936 11.032 1.00 60.34 82 ASP A N 1
ATOM 673 C CA . ASP A 1 82 ? -7.225 11.883 10.894 1.00 60.34 82 ASP A CA 1
ATOM 674 C C . ASP A 1 82 ? -7.753 10.443 10.758 1.00 60.34 82 ASP A C 1
ATOM 676 O O . ASP A 1 82 ? -8.815 10.108 11.287 1.00 60.34 82 ASP A O 1
ATOM 680 N N . MET A 1 83 ? -6.972 9.546 10.144 1.00 64.38 83 MET A N 1
ATOM 681 C CA . MET A 1 83 ? -7.271 8.106 10.086 1.00 64.38 83 MET A CA 1
ATOM 682 C C . MET A 1 83 ? -6.852 7.339 11.353 1.00 64.38 83 MET A C 1
ATOM 684 O O . MET A 1 83 ? -6.975 6.115 11.401 1.00 64.38 83 MET A O 1
ATOM 688 N N . LYS A 1 84 ? -6.348 8.028 12.387 1.00 66.88 84 LYS A N 1
ATOM 689 C CA . LYS A 1 84 ? -5.824 7.435 13.635 1.00 66.88 84 LYS A CA 1
ATOM 690 C C . LYS A 1 84 ? -4.737 6.380 13.399 1.00 66.88 84 LYS A C 1
ATOM 692 O O . LYS A 1 84 ? -4.552 5.469 14.212 1.00 66.88 84 LYS A O 1
ATOM 697 N N . ILE A 1 85 ? -4.001 6.491 12.296 1.00 68.56 85 ILE A N 1
ATOM 698 C CA . ILE A 1 85 ? -2.919 5.566 11.978 1.00 68.56 85 ILE A CA 1
ATOM 699 C C . ILE A 1 85 ? -1.709 5.979 12.811 1.00 68.56 85 ILE A C 1
ATOM 701 O O . ILE A 1 85 ? -1.204 7.094 12.703 1.00 68.56 85 ILE A O 1
ATOM 705 N N . VAL A 1 86 ? -1.245 5.074 13.674 1.00 73.81 86 VAL A N 1
ATOM 706 C CA . VAL A 1 86 ? -0.080 5.341 14.526 1.00 73.81 86 VAL A CA 1
ATOM 707 C C . VAL A 1 86 ? 1.180 5.568 13.679 1.00 73.81 86 VAL A C 1
ATOM 709 O O . VAL A 1 86 ? 1.313 5.034 12.577 1.00 73.81 86 VAL A O 1
ATOM 712 N N . LEU A 1 87 ? 2.129 6.341 14.211 1.00 72.44 87 LEU A N 1
ATOM 713 C CA . LEU A 1 87 ? 3.308 6.837 13.486 1.00 72.44 87 LEU A CA 1
ATOM 714 C C . LEU A 1 87 ? 4.099 5.741 12.739 1.00 72.44 87 LEU A C 1
ATOM 716 O O . LEU A 1 87 ? 4.540 5.944 11.611 1.00 72.44 87 LEU A O 1
ATOM 720 N N . GLY A 1 88 ? 4.258 4.556 13.340 1.00 75.88 88 GLY A N 1
ATOM 721 C CA . GLY A 1 88 ? 5.019 3.445 12.751 1.00 75.88 88 GLY A CA 1
ATOM 722 C C . GLY A 1 88 ? 4.456 2.938 11.410 1.00 75.88 88 GLY A C 1
ATOM 723 O O . GLY A 1 88 ? 5.179 2.932 10.413 1.00 75.88 88 GLY A O 1
ATOM 724 N N . PRO A 1 89 ? 3.190 2.488 11.353 1.00 76.44 89 PRO A N 1
ATOM 725 C CA . PRO A 1 89 ? 2.479 2.195 10.111 1.00 76.44 89 PRO A CA 1
ATOM 726 C C . PRO A 1 89 ? 2.538 3.316 9.067 1.00 76.44 89 PRO A C 1
ATOM 728 O O . PRO A 1 89 ? 2.830 3.012 7.912 1.00 76.44 89 PRO A O 1
ATOM 731 N N . SER A 1 90 ? 2.363 4.584 9.456 1.00 77.50 90 SER A N 1
ATOM 732 C CA . SER A 1 90 ? 2.454 5.724 8.528 1.00 77.50 90 SER A CA 1
ATOM 733 C C . SER A 1 90 ? 3.829 5.798 7.861 1.00 77.50 90 SER A C 1
ATOM 735 O O . SER A 1 90 ? 3.919 5.831 6.636 1.00 77.50 90 SER A O 1
ATOM 737 N N . ILE A 1 91 ? 4.912 5.686 8.642 1.00 76.88 91 ILE A N 1
ATOM 738 C CA . ILE A 1 91 ? 6.292 5.654 8.124 1.00 76.88 91 ILE A CA 1
ATOM 739 C C . ILE A 1 91 ? 6.501 4.479 7.156 1.00 76.88 91 ILE A C 1
ATOM 741 O O . ILE A 1 91 ? 7.143 4.631 6.116 1.00 76.88 91 ILE A O 1
ATOM 745 N N . LYS A 1 92 ? 5.958 3.294 7.462 1.00 79.94 92 LYS A N 1
ATOM 746 C CA . LYS A 1 92 ? 6.096 2.112 6.593 1.00 79.94 92 LYS A CA 1
ATOM 747 C C . LYS A 1 92 ? 5.391 2.291 5.250 1.00 79.94 92 LYS A C 1
ATOM 749 O O . LYS A 1 92 ? 5.958 1.915 4.223 1.00 79.94 92 LYS A O 1
ATOM 754 N N . ILE A 1 93 ? 4.180 2.849 5.257 1.00 79.75 93 ILE A N 1
ATOM 755 C CA . ILE A 1 93 ? 3.415 3.140 4.036 1.00 79.75 93 ILE A CA 1
ATOM 756 C C . ILE A 1 93 ? 4.179 4.172 3.196 1.00 79.75 93 ILE A C 1
ATOM 758 O O . ILE A 1 93 ? 4.411 3.940 2.008 1.00 79.75 93 ILE A O 1
ATOM 762 N N . LEU A 1 94 ? 4.653 5.248 3.831 1.00 79.31 94 LEU A N 1
ATOM 763 C CA . LEU A 1 94 ? 5.377 6.336 3.174 1.00 79.31 94 LEU A CA 1
ATOM 764 C C . LEU A 1 94 ? 6.672 5.842 2.516 1.00 79.31 94 LEU A C 1
ATOM 766 O O . LEU A 1 94 ? 6.876 6.053 1.324 1.00 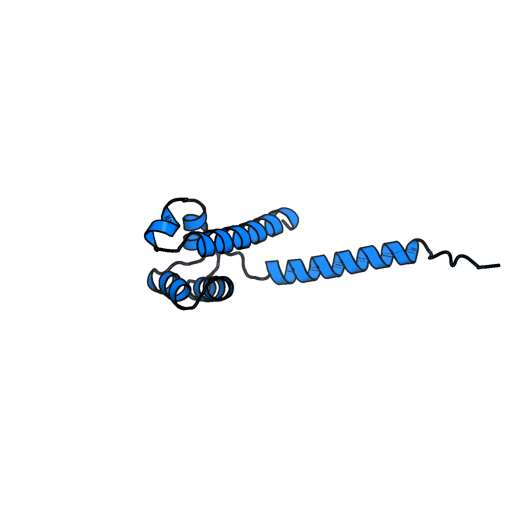79.31 94 LEU A O 1
ATOM 770 N N . ASN A 1 95 ? 7.488 5.067 3.236 1.00 78.75 95 ASN A N 1
ATOM 771 C CA . ASN A 1 95 ? 8.717 4.481 2.692 1.00 78.75 95 ASN A CA 1
ATOM 772 C C . ASN A 1 95 ? 8.453 3.561 1.491 1.00 78.75 95 ASN A C 1
ATOM 774 O O . ASN A 1 95 ? 9.209 3.571 0.519 1.00 78.75 95 ASN A O 1
ATOM 778 N N . LYS A 1 96 ? 7.388 2.750 1.534 1.00 79.12 96 LYS A N 1
ATOM 779 C CA . LYS A 1 96 ? 7.077 1.816 0.444 1.00 79.12 96 LYS A CA 1
ATOM 780 C C . LYS A 1 96 ? 6.639 2.551 -0.823 1.00 79.12 96 LYS A C 1
ATOM 782 O O . LYS A 1 96 ? 7.073 2.168 -1.906 1.00 79.12 96 LYS A O 1
ATOM 787 N N . ILE A 1 97 ? 5.830 3.601 -0.693 1.00 77.56 97 ILE A N 1
ATOM 788 C CA . ILE A 1 97 ? 5.365 4.401 -1.834 1.00 77.56 97 ILE A CA 1
ATOM 789 C C . ILE A 1 97 ? 6.493 5.264 -2.406 1.00 77.56 97 ILE A C 1
ATOM 791 O O . ILE A 1 97 ? 6.627 5.346 -3.625 1.00 77.56 97 ILE A O 1
ATOM 795 N N . THR A 1 98 ? 7.359 5.833 -1.564 1.00 75.56 98 THR A N 1
ATOM 796 C CA . THR A 1 98 ? 8.559 6.552 -2.023 1.00 75.56 98 THR A CA 1
ATOM 797 C C . THR A 1 98 ? 9.460 5.657 -2.871 1.00 75.56 98 THR A C 1
ATOM 799 O O . THR A 1 98 ? 9.907 6.080 -3.933 1.00 75.56 98 THR A O 1
ATOM 802 N N . ASN A 1 99 ? 9.660 4.398 -2.471 1.00 72.44 99 ASN A N 1
ATOM 803 C CA . ASN A 1 99 ? 10.424 3.444 -3.276 1.00 72.44 99 ASN A CA 1
ATOM 804 C C . ASN A 1 99 ? 9.764 3.159 -4.634 1.00 72.44 99 ASN A C 1
ATOM 806 O O . ASN A 1 99 ? 10.471 3.053 -5.629 1.00 72.44 99 ASN A O 1
ATOM 810 N N . ILE A 1 100 ? 8.430 3.065 -4.696 1.00 71.75 100 ILE A N 1
ATOM 811 C CA . ILE A 1 100 ? 7.708 2.878 -5.967 1.00 71.75 100 ILE A CA 1
ATOM 812 C C . ILE A 1 100 ? 7.924 4.091 -6.888 1.00 71.75 100 ILE A C 1
ATOM 814 O O . ILE A 1 100 ? 8.322 3.912 -8.035 1.00 71.75 100 ILE A O 1
ATOM 818 N N . ARG A 1 101 ? 7.799 5.319 -6.363 1.00 70.00 101 ARG A N 1
ATOM 819 C CA . ARG A 1 101 ? 8.055 6.562 -7.120 1.00 70.00 101 ARG A CA 1
ATOM 820 C C . ARG A 1 101 ? 9.502 6.683 -7.612 1.00 70.00 101 ARG A C 1
ATOM 822 O O . ARG A 1 101 ? 9.744 7.144 -8.721 1.00 70.00 101 ARG A O 1
ATOM 829 N N . MET A 1 102 ? 10.480 6.280 -6.798 1.00 65.81 102 MET A N 1
ATOM 830 C CA . MET A 1 102 ? 11.891 6.293 -7.206 1.00 65.81 102 MET A CA 1
ATOM 831 C C . MET A 1 102 ? 12.169 5.289 -8.327 1.00 65.81 102 MET A C 1
ATOM 833 O O . MET A 1 102 ? 12.944 5.586 -9.231 1.00 65.81 102 MET A O 1
ATOM 837 N N . LEU A 1 103 ? 11.530 4.115 -8.299 1.00 61.25 103 LEU A N 1
ATOM 838 C CA . LEU A 1 103 ? 11.649 3.141 -9.383 1.00 61.25 103 LEU A CA 1
ATOM 839 C C . LEU A 1 103 ? 11.060 3.674 -10.693 1.00 61.25 103 LEU A C 1
ATOM 841 O O . LEU A 1 103 ? 11.648 3.447 -11.743 1.00 61.25 103 LEU A O 1
ATOM 845 N N . GLU A 1 104 ? 9.961 4.425 -10.643 1.00 60.78 104 GLU A N 1
ATOM 846 C CA . GLU A 1 104 ? 9.390 5.074 -11.830 1.00 60.78 104 GLU A CA 1
ATOM 847 C C . GLU A 1 104 ? 10.357 6.085 -12.454 1.00 60.78 104 GLU A C 1
ATOM 849 O O . GLU A 1 104 ? 10.556 6.058 -13.660 1.00 60.78 104 GLU A O 1
ATOM 854 N N . GLN A 1 105 ? 11.034 6.916 -11.657 1.00 57.09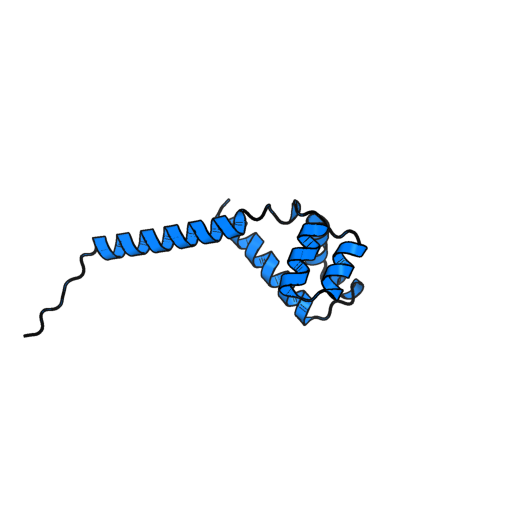 105 GLN A N 1
ATOM 855 C CA . GLN A 1 105 ? 12.006 7.895 -12.173 1.00 57.09 105 GLN A CA 1
ATOM 856 C C . GLN A 1 105 ? 13.256 7.263 -12.800 1.00 57.09 105 GLN A C 1
ATOM 858 O O . GLN A 1 105 ? 13.908 7.887 -13.630 1.00 57.09 105 GLN A O 1
ATOM 863 N N . VAL A 1 106 ? 13.615 6.048 -12.384 1.00 53.56 106 VAL A N 1
ATOM 864 C CA . VAL A 1 106 ? 14.775 5.318 -12.917 1.00 53.56 106 VAL A CA 1
ATOM 865 C C . VAL A 1 106 ? 14.422 4.548 -14.199 1.00 53.56 106 VAL A C 1
ATOM 867 O O . VAL A 1 106 ? 15.322 4.215 -14.970 1.00 53.56 106 VAL A O 1
ATOM 870 N N . TYR A 1 107 ? 13.136 4.263 -14.437 1.00 47.03 107 TYR A N 1
ATOM 871 C CA . TYR A 1 107 ? 12.659 3.440 -15.558 1.00 47.03 107 TYR A CA 1
ATOM 872 C C . TYR A 1 107 ? 11.730 4.144 -16.557 1.00 47.03 107 TYR A C 1
ATOM 874 O O . TYR A 1 107 ? 11.324 3.494 -17.525 1.00 47.03 107 TYR A O 1
ATOM 882 N N . ALA A 1 108 ? 11.404 5.417 -16.333 1.00 46.09 108 ALA A N 1
ATOM 883 C CA . ALA A 1 108 ? 10.738 6.309 -17.285 1.00 46.09 108 ALA A CA 1
ATOM 884 C C . ALA A 1 108 ? 11.750 6.947 -18.247 1.00 46.09 108 ALA A C 1
ATOM 886 O O . ALA A 1 108 ? 11.396 7.086 -19.439 1.00 46.09 108 ALA A O 1
#